Protein AF-A0AAD6SWQ5-F1 (afdb_monomer_lite)

Sequence (130 aa):
FKYLSLHYSWYARFAEKGDTAPKDIHPNKCRKAGVTRVNLTQRVPHQSADIINNPEEYVALADAFTNYFEIVRVALAVYLPKETAELQMFVEELPLGATSPSHPFAGFVVNISSCTWAHRDAKDLEFCLI

Radius of gyration: 17.24 Å; chains: 1; bounding box: 53×30×48 Å

Foldseek 3Di:
DDWDKQWWFWDLPPADDCPPPDPPDDLVRDDDPPDPDDPSVSNATDTDPSCVVPVVVQVVVLVVCLVVLVVVLVVCCVPPVPVLVVLQVRQCPHPPRDHESNPSHRYDMDIGPDDDDDDDPPPDPPDDDD

Structure (mmCIF, N/CA/C/O backbone):
data_AF-A0AAD6SWQ5-F1
#
_entry.id   AF-A0AAD6SWQ5-F1
#
loop_
_atom_site.group_PDB
_atom_site.id
_atom_site.type_symbol
_atom_site.label_atom_id
_atom_site.label_alt_id
_atom_site.label_comp_id
_atom_site.label_asym_id
_atom_site.label_entity_id
_atom_site.label_seq_id
_atom_site.pdbx_PDB_ins_code
_atom_site.Cartn_x
_atom_site.Cartn_y
_atom_site.Cartn_z
_atom_site.occupancy
_atom_site.B_iso_or_equiv
_atom_site.auth_seq_id
_atom_site.auth_comp_id
_atom_site.auth_asym_id
_atom_site.auth_atom_id
_atom_site.pdbx_PDB_model_num
ATOM 1 N N . PHE A 1 1 ? -25.009 -0.821 -11.592 1.00 59.22 1 PHE A N 1
ATOM 2 C CA . PHE A 1 1 ? -24.316 -0.117 -10.495 1.00 59.22 1 PHE A CA 1
ATOM 3 C C . PHE A 1 1 ? -22.834 -0.442 -10.585 1.00 59.22 1 PHE A C 1
ATOM 5 O O . PHE A 1 1 ? -22.517 -1.607 -10.790 1.00 59.22 1 PHE A O 1
ATOM 12 N N . LYS A 1 2 ? -21.946 0.554 -10.503 1.00 71.88 2 LYS A N 1
ATOM 13 C CA . LYS A 1 2 ? -20.496 0.332 -10.413 1.00 71.88 2 LYS A CA 1
ATOM 14 C C . LYS A 1 2 ? -20.095 0.604 -8.968 1.00 71.88 2 LYS A C 1
ATOM 16 O O . LYS A 1 2 ? -20.278 1.722 -8.499 1.00 71.88 2 LYS A O 1
ATOM 21 N N . TYR A 1 3 ? -19.628 -0.422 -8.269 1.00 84.88 3 TYR A N 1
ATOM 22 C CA . TYR A 1 3 ? -19.045 -0.259 -6.942 1.00 84.88 3 TYR A CA 1
ATOM 23 C C . TYR A 1 3 ? -17.674 0.396 -7.093 1.00 84.88 3 TYR A C 1
ATOM 25 O O . TYR A 1 3 ? -16.915 0.021 -7.992 1.00 84.88 3 TYR A O 1
ATOM 33 N N . LEU A 1 4 ? -17.392 1.412 -6.279 1.00 89.88 4 LEU A N 1
ATOM 34 C CA . LEU A 1 4 ? -16.112 2.106 -6.331 1.00 89.88 4 LEU A CA 1
ATOM 35 C C . LEU A 1 4 ? -15.135 1.390 -5.403 1.00 89.88 4 LEU A C 1
ATOM 37 O O . LEU A 1 4 ? -15.445 1.160 -4.236 1.00 89.88 4 LEU A O 1
ATOM 41 N N . SER A 1 5 ? -13.967 1.059 -5.938 1.00 91.94 5 SER A N 1
ATOM 42 C CA . SER A 1 5 ? -12.835 0.540 -5.183 1.00 91.94 5 SER A CA 1
ATOM 43 C C . SER A 1 5 ? -11.606 1.334 -5.597 1.00 91.94 5 SER A C 1
ATOM 45 O O . SER A 1 5 ? -11.317 1.418 -6.792 1.00 91.94 5 SER A O 1
ATOM 47 N N . LEU A 1 6 ? -10.957 1.970 -4.628 1.00 93.50 6 LEU A N 1
ATOM 48 C CA . LEU A 1 6 ? -9.725 2.732 -4.814 1.00 93.50 6 LEU A CA 1
ATOM 49 C C . LEU A 1 6 ? -8.594 1.968 -4.134 1.00 93.50 6 LEU A C 1
ATOM 51 O O . LEU A 1 6 ? -8.627 1.782 -2.917 1.00 93.50 6 LEU A O 1
ATOM 55 N N . HIS A 1 7 ? -7.620 1.502 -4.910 1.00 94.12 7 HIS A N 1
ATOM 56 C CA . HIS A 1 7 ? -6.517 0.685 -4.423 1.00 94.12 7 HIS A CA 1
ATOM 57 C C . HIS A 1 7 ? -5.273 1.542 -4.222 1.00 94.12 7 HIS A C 1
ATOM 59 O O . HIS A 1 7 ? -4.513 1.762 -5.161 1.00 94.12 7 HIS A O 1
ATOM 65 N N . TYR A 1 8 ? -5.010 1.979 -2.995 1.00 95.31 8 TYR A N 1
ATOM 66 C CA . TYR A 1 8 ? -3.850 2.801 -2.671 1.00 95.31 8 TYR A CA 1
ATOM 67 C C . TYR A 1 8 ? -2.757 1.977 -2.008 1.00 95.31 8 TYR A C 1
ATOM 69 O O . TYR A 1 8 ? -2.612 1.966 -0.788 1.00 95.31 8 TYR A O 1
ATOM 77 N N . SER A 1 9 ? -1.981 1.266 -2.825 1.00 92.31 9 SER A N 1
ATOM 78 C CA . SER A 1 9 ? -0.922 0.396 -2.328 1.00 92.31 9 SER A CA 1
ATOM 79 C C . SER A 1 9 ? 0.360 0.449 -3.133 1.00 92.31 9 SER A C 1
ATOM 81 O O . SER A 1 9 ? 0.375 0.700 -4.340 1.00 92.31 9 SER A O 1
ATOM 83 N N . TRP A 1 10 ? 1.444 0.158 -2.426 1.00 91.19 10 TRP A N 1
ATOM 84 C CA . TRP A 1 10 ? 2.695 -0.281 -3.004 1.00 91.19 10 TRP A CA 1
ATOM 85 C C . TRP A 1 10 ? 2.638 -1.784 -3.236 1.00 91.19 10 TRP A C 1
ATOM 87 O O . TRP A 1 10 ? 2.254 -2.554 -2.356 1.00 91.19 10 TRP A O 1
ATOM 97 N N . TYR A 1 11 ? 3.055 -2.227 -4.416 1.00 84.25 11 TYR A N 1
ATOM 98 C CA . TYR A 1 11 ? 3.197 -3.649 -4.693 1.00 84.25 11 TYR A CA 1
ATOM 99 C C . TYR A 1 11 ? 4.460 -3.935 -5.496 1.00 84.25 11 TYR A C 1
ATOM 101 O O . TYR A 1 11 ? 4.816 -3.229 -6.434 1.00 84.25 11 TYR A O 1
ATOM 109 N N . ALA A 1 12 ? 5.118 -5.040 -5.156 1.00 77.31 12 ALA A N 1
ATOM 110 C CA . ALA A 1 12 ? 6.215 -5.624 -5.933 1.00 77.31 12 ALA A CA 1
ATOM 111 C C . ALA A 1 12 ? 5.720 -6.725 -6.889 1.00 77.31 12 ALA A C 1
ATOM 113 O O . ALA A 1 12 ? 6.475 -7.586 -7.344 1.00 77.31 12 ALA A O 1
ATOM 114 N N . ARG A 1 13 ? 4.411 -6.759 -7.164 1.00 66.06 13 ARG A N 1
ATOM 115 C CA . ARG A 1 13 ? 3.797 -7.821 -7.963 1.00 66.06 13 ARG A CA 1
ATOM 116 C C . ARG A 1 13 ? 4.281 -7.732 -9.411 1.00 66.06 13 ARG A C 1
ATOM 118 O O . ARG A 1 13 ? 4.254 -6.661 -10.007 1.00 66.06 13 ARG A O 1
ATOM 125 N N . PHE A 1 14 ? 4.670 -8.883 -9.961 1.00 65.00 14 PHE A N 1
ATOM 126 C CA . PHE A 1 14 ? 5.292 -9.036 -11.285 1.00 65.00 14 PHE A CA 1
ATOM 127 C C . PHE A 1 14 ? 6.713 -8.473 -11.409 1.00 65.00 14 PHE A C 1
ATOM 129 O O . PHE A 1 14 ? 7.238 -8.422 -12.523 1.00 65.00 14 PHE A O 1
ATOM 136 N N . ALA A 1 15 ? 7.360 -8.125 -10.292 1.00 69.56 15 ALA A N 1
ATOM 137 C CA . ALA A 1 15 ? 8.788 -7.868 -10.307 1.00 69.56 15 ALA A CA 1
ATOM 138 C C . ALA A 1 15 ? 9.551 -9.102 -10.792 1.00 69.56 15 ALA A C 1
ATOM 140 O O . ALA A 1 15 ? 9.273 -10.239 -10.395 1.00 69.56 15 ALA A O 1
ATOM 141 N N . GLU A 1 16 ? 10.504 -8.875 -11.693 1.00 72.19 16 GLU A N 1
ATOM 142 C CA . GLU A 1 16 ? 11.429 -9.921 -12.107 1.00 72.19 16 GLU A CA 1
ATOM 143 C C . GLU A 1 16 ? 12.264 -10.340 -10.895 1.00 72.19 16 GLU A C 1
ATOM 145 O O . GLU A 1 16 ? 12.891 -9.503 -10.247 1.00 72.19 16 GLU A O 1
ATOM 150 N N . LYS A 1 17 ? 12.282 -11.642 -10.594 1.00 72.75 17 LYS A N 1
ATOM 151 C CA . LYS A 1 17 ? 13.159 -12.178 -9.552 1.00 72.75 17 LYS A CA 1
ATOM 152 C C . LYS A 1 17 ? 14.616 -12.030 -9.986 1.00 72.75 17 LYS A C 1
ATOM 154 O O . LYS A 1 17 ? 14.974 -12.397 -11.106 1.00 72.75 17 LYS A O 1
ATOM 159 N N . GLY A 1 18 ? 15.445 -11.508 -9.088 1.00 73.19 18 GLY A N 1
ATOM 160 C CA . GLY A 1 18 ? 16.874 -11.292 -9.316 1.00 73.19 18 GLY A CA 1
ATOM 161 C C . GLY A 1 18 ? 17.743 -12.546 -9.174 1.00 73.19 18 GLY A C 1
ATOM 162 O O . GLY A 1 18 ? 18.951 -12.440 -9.349 1.00 73.19 18 GLY A O 1
ATOM 163 N N . ASP A 1 19 ? 17.159 -13.714 -8.881 1.00 79.25 19 ASP A N 1
ATOM 164 C CA . ASP A 1 19 ? 17.872 -14.945 -8.492 1.00 79.25 19 ASP A CA 1
ATOM 165 C C . ASP A 1 19 ? 18.979 -15.365 -9.480 1.00 79.25 19 ASP A C 1
ATOM 167 O O . ASP A 1 19 ? 20.002 -15.914 -9.078 1.00 79.25 19 ASP A O 1
ATOM 171 N N . THR A 1 20 ? 18.797 -15.085 -10.775 1.00 78.81 20 THR A N 1
ATOM 172 C CA . THR A 1 20 ? 19.764 -15.399 -11.843 1.00 78.81 20 THR A CA 1
ATOM 173 C C . THR A 1 20 ? 20.324 -14.152 -12.532 1.00 78.81 20 THR A C 1
ATOM 175 O O . THR A 1 20 ? 20.796 -14.234 -13.668 1.00 78.81 20 THR A O 1
ATOM 178 N N . ALA A 1 21 ? 20.216 -12.975 -11.909 1.00 80.69 21 ALA A N 1
ATOM 179 C CA . ALA A 1 21 ? 20.736 -11.740 -12.480 1.00 80.69 21 ALA A CA 1
ATOM 180 C C . ALA A 1 21 ? 22.282 -11.758 -12.486 1.00 80.69 21 ALA A C 1
ATOM 182 O O . ALA A 1 21 ? 22.893 -12.082 -11.463 1.00 80.69 21 ALA A O 1
ATOM 183 N N . PRO A 1 22 ? 22.941 -11.409 -13.607 1.00 85.19 22 PRO A N 1
ATOM 184 C CA . PRO A 1 22 ? 24.397 -11.292 -13.657 1.00 85.19 22 PRO A CA 1
ATOM 185 C C . PRO A 1 22 ? 24.892 -10.213 -12.687 1.00 85.19 22 PRO A C 1
ATOM 187 O O . PRO A 1 22 ? 24.301 -9.137 -12.603 1.00 85.19 22 PRO A O 1
ATOM 190 N N . LYS A 1 23 ? 25.981 -10.488 -11.963 1.00 85.94 23 LYS A N 1
ATOM 191 C CA . LYS A 1 23 ? 26.525 -9.575 -10.936 1.00 85.94 23 LYS A CA 1
ATOM 192 C C . LYS A 1 23 ? 27.315 -8.404 -11.524 1.00 85.94 23 LYS A C 1
ATOM 194 O O . LYS A 1 23 ? 27.490 -7.381 -10.875 1.00 85.94 23 LYS A O 1
ATOM 199 N N . ASP A 1 24 ? 27.809 -8.578 -12.738 1.00 90.00 24 ASP A N 1
ATOM 200 C CA . ASP A 1 24 ? 28.695 -7.682 -13.477 1.00 90.00 24 ASP A CA 1
ATOM 201 C C . ASP A 1 24 ? 27.954 -6.823 -14.514 1.00 90.00 24 ASP A C 1
ATOM 203 O O . ASP A 1 24 ? 28.537 -5.927 -15.128 1.00 90.00 24 ASP A O 1
ATOM 207 N N . ILE A 1 25 ? 26.650 -7.054 -14.696 1.00 83.75 25 ILE A N 1
ATOM 208 C CA . ILE A 1 25 ? 25.816 -6.313 -15.639 1.00 83.75 25 ILE A CA 1
ATOM 209 C C . ILE A 1 25 ? 24.863 -5.411 -14.864 1.00 83.75 25 ILE A C 1
ATOM 211 O O . ILE A 1 25 ? 24.075 -5.856 -14.035 1.00 83.75 25 ILE A O 1
ATOM 215 N N . HIS A 1 26 ? 24.900 -4.116 -15.180 1.00 81.81 26 HIS A N 1
ATOM 216 C CA . HIS A 1 26 ? 23.971 -3.148 -14.605 1.00 81.81 26 HIS A CA 1
ATOM 217 C C . HIS A 1 26 ? 22.512 -3.592 -14.849 1.00 81.81 26 HIS A C 1
ATOM 219 O O . HIS A 1 26 ? 22.183 -3.881 -16.002 1.00 81.81 26 HIS A O 1
ATOM 225 N N . PRO A 1 27 ? 21.601 -3.557 -13.854 1.00 78.69 27 PRO A N 1
ATOM 226 C CA . PRO A 1 27 ? 20.231 -4.059 -13.999 1.00 78.69 27 PRO A CA 1
ATOM 227 C C . PRO A 1 27 ? 19.503 -3.525 -15.239 1.00 78.69 27 PRO A C 1
ATOM 229 O O . PRO A 1 27 ? 18.921 -4.295 -15.994 1.00 78.69 27 PRO A O 1
ATOM 232 N N . ASN A 1 28 ? 19.613 -2.228 -15.544 1.00 77.19 28 ASN A N 1
ATOM 233 C CA . ASN A 1 28 ? 19.034 -1.616 -16.757 1.00 77.19 28 ASN A CA 1
ATOM 234 C C . ASN A 1 28 ? 19.504 -2.252 -18.095 1.00 77.19 28 ASN A C 1
ATOM 236 O O . ASN A 1 28 ? 18.848 -2.130 -19.126 1.00 77.19 28 ASN A O 1
ATOM 240 N N . LYS A 1 29 ? 20.647 -2.944 -18.096 1.00 79.25 29 LYS A N 1
ATOM 241 C CA . LYS A 1 29 ? 21.194 -3.675 -19.249 1.00 79.25 29 LYS A CA 1
ATOM 242 C C . LYS A 1 29 ? 20.821 -5.162 -19.241 1.00 79.25 29 LYS A C 1
ATOM 244 O O . LYS A 1 29 ? 20.985 -5.823 -20.263 1.00 79.25 29 LYS A O 1
ATOM 249 N N . CYS A 1 30 ? 20.281 -5.682 -18.140 1.00 78.56 30 CYS A N 1
ATOM 250 C CA . CYS A 1 30 ? 19.781 -7.050 -18.063 1.00 78.56 30 CYS A CA 1
ATOM 251 C C . CYS A 1 30 ? 18.507 -7.175 -18.904 1.00 78.56 30 CYS A C 1
ATOM 253 O O . CYS A 1 30 ? 17.456 -6.650 -18.535 1.00 78.56 30 CYS A O 1
ATOM 255 N N . ARG A 1 31 ? 18.593 -7.880 -20.035 1.00 75.81 31 ARG A N 1
ATOM 256 C CA . ARG A 1 31 ? 17.441 -8.250 -20.865 1.00 75.81 31 ARG A CA 1
ATOM 257 C C . ARG A 1 31 ? 17.285 -9.762 -20.858 1.00 75.81 31 ARG A C 1
ATOM 259 O O . ARG A 1 31 ? 18.264 -10.483 -21.030 1.00 75.81 31 ARG A O 1
ATOM 266 N N . LYS A 1 32 ? 16.057 -10.242 -20.668 1.00 73.12 32 LYS A N 1
ATOM 267 C CA . LYS A 1 32 ? 15.769 -11.675 -20.720 1.00 73.12 32 LYS A CA 1
ATOM 268 C C . LYS A 1 32 ? 15.838 -12.152 -22.175 1.00 73.12 32 LYS A C 1
ATOM 270 O O . LYS A 1 32 ? 15.201 -11.568 -23.053 1.00 73.12 32 LYS A O 1
ATOM 275 N N . ALA A 1 33 ? 16.628 -13.193 -22.433 1.00 72.56 33 ALA A N 1
ATOM 276 C CA . ALA A 1 33 ? 16.754 -13.776 -23.766 1.00 72.56 33 ALA A CA 1
ATOM 277 C C . ALA A 1 33 ? 15.386 -14.275 -24.269 1.00 72.56 33 ALA A C 1
ATOM 279 O O . ALA A 1 33 ? 14.615 -14.857 -23.508 1.00 72.56 33 ALA A O 1
ATOM 280 N N . GLY A 1 34 ? 15.079 -14.026 -25.545 1.00 75.38 34 GLY A N 1
ATOM 281 C CA . GLY A 1 34 ? 13.811 -14.429 -26.166 1.00 75.38 34 GLY A CA 1
ATOM 282 C C . GLY A 1 34 ? 12.613 -13.518 -25.871 1.00 75.38 34 GLY A C 1
ATOM 283 O O . GLY A 1 34 ? 11.518 -13.805 -26.344 1.00 75.38 34 GLY A O 1
ATOM 284 N N . VAL A 1 35 ? 12.796 -12.415 -25.134 1.00 74.06 35 VAL A N 1
ATOM 285 C CA . VAL A 1 35 ? 11.720 -11.459 -24.828 1.00 74.06 35 VAL A CA 1
ATOM 286 C C . VAL A 1 35 ? 11.995 -10.121 -25.508 1.00 74.06 35 VAL A C 1
ATOM 288 O O . VAL A 1 35 ? 13.079 -9.554 -25.389 1.00 74.06 35 VAL A O 1
ATOM 291 N N . THR A 1 36 ? 11.006 -9.596 -26.231 1.00 70.38 36 THR A N 1
ATOM 292 C CA . THR A 1 36 ? 11.128 -8.326 -26.972 1.00 70.38 36 THR A CA 1
ATOM 293 C C . THR A 1 36 ? 10.925 -7.097 -26.091 1.00 70.38 36 THR A C 1
ATOM 295 O O . THR A 1 36 ? 11.371 -6.005 -26.443 1.00 70.38 36 THR A O 1
ATOM 298 N N . ARG A 1 37 ? 10.267 -7.259 -24.938 1.00 68.38 37 ARG A N 1
ATOM 299 C CA . ARG A 1 37 ? 9.988 -6.194 -23.973 1.00 68.38 37 ARG A CA 1
ATOM 300 C C . ARG A 1 37 ? 10.326 -6.660 -22.566 1.00 68.38 37 ARG A C 1
ATOM 302 O O . ARG A 1 37 ? 10.000 -7.779 -22.187 1.00 68.38 37 ARG A O 1
ATOM 309 N N . V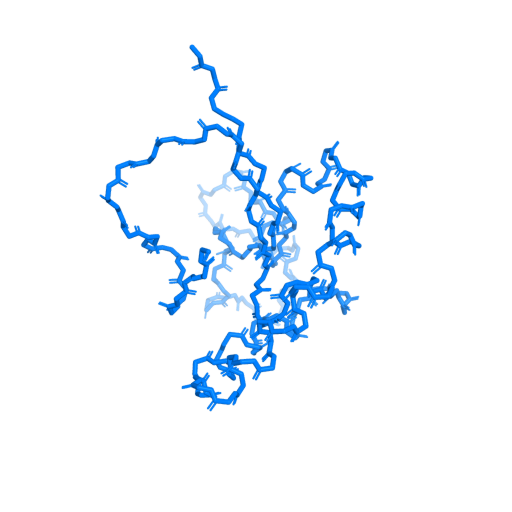AL A 1 38 ? 10.947 -5.770 -21.804 1.00 72.69 38 VAL A N 1
ATOM 310 C CA . VAL A 1 38 ? 11.239 -5.959 -20.384 1.00 72.69 38 VAL A CA 1
ATOM 311 C C . VAL A 1 38 ? 10.670 -4.758 -19.650 1.00 72.69 38 VAL A C 1
ATOM 313 O O . VAL A 1 38 ? 10.975 -3.623 -20.021 1.00 72.69 38 VAL A O 1
ATOM 316 N N . ASN A 1 39 ? 9.830 -4.994 -18.641 1.00 72.44 39 ASN A N 1
ATOM 317 C CA . ASN A 1 39 ? 9.248 -3.906 -17.867 1.00 72.44 39 ASN A CA 1
ATOM 318 C C . ASN A 1 39 ? 10.185 -3.507 -16.726 1.00 72.44 39 ASN A C 1
ATOM 320 O O . ASN A 1 39 ? 10.052 -3.950 -15.587 1.00 72.44 39 ASN A O 1
ATOM 324 N N . LEU A 1 40 ? 11.178 -2.689 -17.071 1.00 73.94 40 LEU A N 1
ATOM 325 C CA . LEU A 1 40 ? 12.234 -2.260 -16.157 1.00 73.94 40 LEU A CA 1
ATOM 326 C C . LEU A 1 40 ? 11.684 -1.552 -14.910 1.00 73.94 40 LEU A C 1
ATOM 328 O O . LEU A 1 40 ? 12.263 -1.695 -13.837 1.00 73.94 40 LEU A O 1
ATOM 332 N N . THR A 1 41 ? 10.566 -0.833 -15.038 1.00 68.88 41 THR A N 1
ATOM 333 C CA . THR A 1 41 ? 9.953 -0.065 -13.943 1.00 68.88 41 THR A CA 1
ATOM 334 C C . THR A 1 41 ? 9.219 -0.941 -12.931 1.00 68.88 41 THR A C 1
ATOM 336 O O . THR A 1 41 ? 8.992 -0.501 -11.812 1.00 68.88 41 THR A O 1
ATOM 339 N N . GLN A 1 42 ? 8.897 -2.192 -13.278 1.00 73.50 42 GLN A N 1
ATOM 340 C CA . GLN A 1 42 ? 8.232 -3.134 -12.371 1.00 73.50 42 GLN A CA 1
ATOM 341 C C . GLN A 1 42 ? 9.202 -4.017 -11.589 1.00 73.50 42 GLN A C 1
ATOM 343 O O . GLN A 1 42 ? 8.758 -4.854 -10.818 1.00 73.50 42 GLN A O 1
ATOM 348 N N . ARG A 1 43 ? 10.518 -3.849 -11.755 1.00 78.25 43 ARG A N 1
ATOM 349 C CA . ARG A 1 43 ? 11.538 -4.612 -11.010 1.00 78.25 43 ARG A CA 1
ATOM 350 C C . ARG A 1 43 ? 11.664 -4.218 -9.542 1.00 78.25 43 ARG A C 1
ATOM 352 O O . ARG A 1 43 ? 12.333 -4.912 -8.787 1.00 78.25 43 ARG A O 1
ATOM 359 N N . VAL A 1 44 ? 11.048 -3.106 -9.165 1.00 80.62 44 VAL A N 1
ATOM 360 C CA . VAL A 1 44 ? 10.998 -2.590 -7.800 1.00 80.62 44 VAL A CA 1
ATOM 361 C C . VAL A 1 44 ? 9.537 -2.467 -7.362 1.00 80.62 44 VAL A C 1
ATOM 363 O O . VAL A 1 44 ? 8.646 -2.391 -8.223 1.00 80.62 44 VAL A O 1
ATOM 366 N N . PRO A 1 45 ? 9.263 -2.451 -6.045 1.00 86.44 45 PRO A N 1
ATOM 367 C CA . PRO A 1 45 ? 7.957 -2.047 -5.550 1.00 86.44 45 PRO A CA 1
ATOM 368 C C . PRO A 1 45 ? 7.548 -0.715 -6.178 1.00 86.44 45 PRO A C 1
ATOM 370 O O . PRO A 1 45 ? 8.354 0.205 -6.290 1.00 86.44 45 PRO A O 1
ATOM 373 N N . HIS A 1 46 ? 6.304 -0.619 -6.623 1.00 86.94 46 HIS A N 1
ATOM 374 C CA . HIS A 1 46 ? 5.788 0.595 -7.238 1.00 86.94 46 HIS A CA 1
ATOM 375 C C . HIS A 1 46 ? 4.387 0.892 -6.735 1.00 86.94 46 HIS A C 1
ATOM 377 O O . HIS A 1 46 ? 3.674 0.008 -6.254 1.00 86.94 46 HIS A O 1
ATOM 383 N N . GLN A 1 47 ? 4.025 2.163 -6.842 1.00 90.88 47 GLN A N 1
ATOM 384 C CA . GLN A 1 47 ? 2.699 2.647 -6.514 1.00 90.88 47 GLN A CA 1
ATOM 385 C C . GLN A 1 47 ? 1.672 2.108 -7.505 1.00 90.88 47 GLN A C 1
ATOM 387 O O . GLN A 1 47 ? 1.956 1.895 -8.690 1.00 90.88 47 GLN A O 1
ATOM 392 N N . SER A 1 48 ? 0.457 1.920 -7.008 1.00 91.88 48 SER A N 1
ATOM 393 C CA . SER A 1 48 ? -0.689 1.608 -7.839 1.00 91.88 48 SER A CA 1
ATOM 394 C C . SER A 1 48 ? -1.010 2.712 -8.835 1.00 91.88 48 SER A C 1
ATOM 396 O O . SER A 1 48 ? -0.708 3.889 -8.635 1.00 91.88 48 SER A O 1
ATOM 398 N N . ALA A 1 49 ? -1.688 2.315 -9.913 1.00 91.75 49 ALA A N 1
ATOM 399 C CA . ALA A 1 49 ? -2.227 3.260 -10.878 1.00 91.75 49 ALA A CA 1
ATOM 400 C C . ALA A 1 49 ? -3.165 4.278 -10.208 1.00 91.75 49 ALA A C 1
ATOM 402 O O . ALA A 1 49 ? -3.180 5.430 -10.622 1.00 91.75 49 ALA A O 1
ATOM 403 N N . ASP A 1 50 ? -3.900 3.887 -9.161 1.00 95.31 50 ASP A N 1
ATOM 404 C CA . ASP A 1 50 ? -4.810 4.800 -8.465 1.00 95.31 50 ASP A CA 1
ATOM 405 C C . ASP A 1 50 ? -4.055 5.893 -7.702 1.00 95.31 50 ASP A C 1
ATOM 407 O O . ASP A 1 50 ? -4.483 7.041 -7.768 1.00 95.31 50 ASP A O 1
ATOM 411 N N . ILE A 1 51 ? -2.913 5.582 -7.066 1.00 94.50 51 ILE A N 1
ATOM 412 C CA . ILE A 1 51 ? -2.037 6.602 -6.456 1.00 94.50 51 ILE A CA 1
ATOM 413 C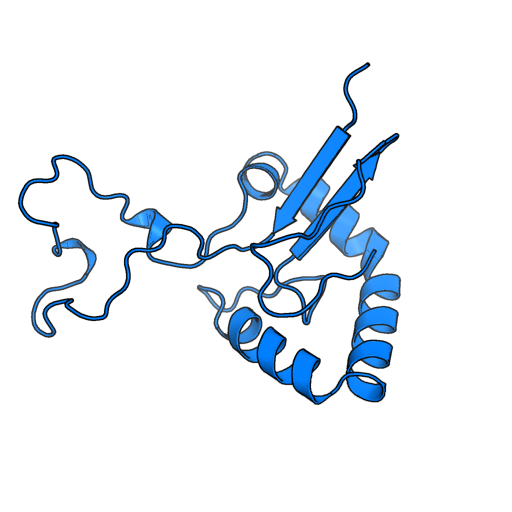 C . ILE A 1 51 ? -1.475 7.530 -7.538 1.00 94.50 51 ILE A C 1
ATOM 415 O O . ILE A 1 51 ? -1.494 8.746 -7.384 1.00 94.50 51 ILE A O 1
ATOM 419 N N . ILE A 1 52 ? -0.976 6.960 -8.640 1.00 92.88 52 ILE A N 1
ATOM 420 C CA . ILE A 1 52 ? -0.333 7.730 -9.716 1.00 92.88 52 ILE A CA 1
ATOM 421 C C . ILE A 1 52 ? -1.331 8.682 -10.388 1.00 92.88 52 ILE A C 1
ATOM 423 O O . ILE A 1 52 ? -0.980 9.813 -10.715 1.00 92.88 52 ILE A O 1
ATOM 427 N N . ASN A 1 53 ? -2.562 8.223 -10.606 1.00 95.94 53 ASN A N 1
ATOM 428 C CA . ASN A 1 53 ? -3.589 8.987 -11.308 1.00 95.94 53 ASN A CA 1
ATOM 429 C C . ASN A 1 53 ? -4.352 9.955 -10.392 1.00 95.94 53 ASN A C 1
ATOM 431 O O . ASN A 1 53 ? -4.916 10.916 -10.905 1.00 95.94 53 ASN A O 1
ATOM 435 N N . ASN A 1 54 ? -4.383 9.704 -9.077 1.00 95.56 54 ASN A N 1
ATOM 436 C CA . ASN A 1 54 ? -5.155 10.476 -8.093 1.00 95.56 54 ASN A CA 1
ATOM 437 C C . ASN A 1 54 ? -4.301 10.772 -6.834 1.00 95.56 54 ASN A C 1
ATOM 439 O O . ASN A 1 54 ? -4.616 10.310 -5.730 1.00 95.56 54 ASN A O 1
ATOM 443 N N . PRO A 1 55 ? -3.157 11.471 -6.980 1.00 95.12 55 PRO A N 1
ATOM 444 C CA . PRO A 1 55 ? -2.222 11.675 -5.875 1.00 95.12 55 PRO A CA 1
ATOM 445 C C . PRO A 1 55 ? -2.793 12.577 -4.774 1.00 95.12 55 PRO A C 1
ATOM 447 O O . PRO A 1 55 ? -2.480 12.376 -3.602 1.00 95.12 55 PRO A O 1
ATOM 450 N N . GLU A 1 56 ? -3.636 13.550 -5.127 1.00 97.19 56 GLU A N 1
ATOM 451 C CA . GLU A 1 56 ? -4.257 14.467 -4.165 1.00 97.19 56 GLU A CA 1
ATOM 452 C C . GLU A 1 56 ? -5.276 13.732 -3.288 1.00 97.19 56 GLU A C 1
ATOM 454 O O . GLU A 1 56 ? -5.275 13.881 -2.067 1.00 97.19 56 GLU A O 1
ATOM 459 N N . GLU A 1 57 ? -6.095 12.869 -3.889 1.00 96.00 57 GLU A N 1
ATOM 460 C CA . GLU A 1 57 ? -7.066 12.035 -3.190 1.00 96.00 57 GLU A CA 1
ATOM 461 C C . GLU A 1 57 ? -6.388 11.013 -2.279 1.00 96.00 57 GLU A C 1
ATOM 463 O O . GLU A 1 57 ? -6.857 10.778 -1.164 1.00 96.00 57 GLU A O 1
ATOM 468 N N . TYR A 1 58 ? -5.276 10.424 -2.729 1.00 96.50 58 TYR A N 1
ATOM 469 C CA . TYR A 1 58 ? -4.461 9.541 -1.900 1.00 96.50 58 TYR A CA 1
ATOM 470 C C . TYR A 1 58 ? -3.967 10.256 -0.637 1.00 96.50 58 TYR A C 1
ATOM 472 O O . TYR A 1 58 ? -4.150 9.729 0.460 1.00 96.50 58 TYR A O 1
ATOM 480 N N . VAL A 1 59 ? -3.393 11.457 -0.780 1.00 96.69 59 VAL A N 1
ATOM 481 C CA . VAL A 1 59 ? -2.908 12.255 0.359 1.00 96.69 59 VAL A CA 1
ATOM 482 C C . VAL A 1 59 ? -4.064 12.640 1.278 1.00 96.69 59 VAL A C 1
ATOM 484 O O . VAL A 1 59 ? -3.994 12.386 2.476 1.00 96.69 59 VAL A O 1
ATOM 487 N N . ALA A 1 60 ? -5.165 13.160 0.731 1.00 97.69 60 ALA A N 1
ATOM 488 C CA . ALA A 1 60 ? -6.314 13.583 1.528 1.00 97.69 60 ALA A CA 1
ATOM 489 C C . ALA A 1 60 ? -6.926 12.430 2.344 1.00 97.69 60 ALA A C 1
ATOM 491 O O . ALA A 1 60 ? -7.301 12.614 3.503 1.00 97.69 60 ALA A O 1
ATOM 492 N N . LEU A 1 61 ? -7.025 11.233 1.759 1.00 96.81 61 LEU A N 1
ATOM 493 C CA . LEU A 1 61 ? -7.537 10.053 2.457 1.00 96.81 61 LEU A CA 1
ATOM 494 C C . LEU A 1 61 ? -6.530 9.490 3.462 1.00 96.81 61 LEU A C 1
ATOM 496 O O . LEU A 1 61 ? -6.938 9.090 4.551 1.00 96.81 61 LEU A O 1
ATOM 500 N N . ALA A 1 62 ? -5.237 9.479 3.131 1.00 96.62 62 ALA A N 1
ATOM 501 C CA . ALA A 1 62 ? -4.188 9.093 4.070 1.00 96.62 62 ALA A CA 1
ATOM 502 C C . ALA A 1 62 ? -4.213 9.994 5.315 1.00 96.62 62 ALA A C 1
ATOM 504 O O . ALA A 1 62 ? -4.243 9.485 6.436 1.00 96.62 62 ALA A O 1
ATOM 505 N N . ASP A 1 63 ? -4.321 11.309 5.113 1.00 97.69 63 ASP A N 1
ATOM 506 C CA . ASP A 1 63 ? -4.428 12.292 6.188 1.00 97.69 63 ASP A CA 1
ATOM 507 C C . ASP A 1 63 ? -5.690 12.058 7.026 1.00 97.69 63 ASP A C 1
ATOM 509 O O . ASP A 1 63 ? -5.611 11.958 8.254 1.00 97.69 63 ASP A O 1
ATOM 513 N N . ALA A 1 64 ? -6.847 11.884 6.376 1.00 97.81 64 ALA A N 1
ATOM 514 C CA . ALA A 1 64 ? -8.120 11.639 7.051 1.00 97.81 64 ALA A CA 1
ATOM 515 C C . ALA A 1 64 ? -8.113 10.362 7.911 1.00 97.81 64 ALA A C 1
ATOM 517 O O . ALA A 1 64 ? -8.775 10.313 8.951 1.00 97.81 64 ALA A O 1
ATOM 518 N N . PHE A 1 65 ? -7.358 9.338 7.506 1.00 97.12 65 PHE A N 1
ATOM 519 C CA . PHE A 1 65 ? -7.258 8.066 8.221 1.00 97.12 65 PHE A CA 1
ATOM 520 C C . PHE A 1 65 ? -6.071 7.968 9.181 1.00 97.12 65 PHE A C 1
ATOM 522 O O . PHE A 1 65 ? -5.962 6.958 9.872 1.00 97.12 65 PHE A O 1
ATOM 529 N N . THR A 1 66 ? -5.239 9.005 9.315 1.00 97.06 66 THR A N 1
ATOM 530 C CA . THR A 1 66 ? -4.026 8.992 10.160 1.00 97.06 66 THR A CA 1
ATOM 531 C C . THR A 1 66 ? -4.275 8.425 11.559 1.00 97.06 66 THR A C 1
ATOM 533 O O . THR A 1 66 ? -3.600 7.492 11.990 1.00 97.06 66 THR A O 1
ATOM 536 N N . ASN A 1 67 ? -5.288 8.940 12.264 1.00 97.69 67 ASN A N 1
ATOM 537 C CA . ASN A 1 67 ? -5.597 8.491 13.625 1.00 97.69 67 ASN A CA 1
ATOM 538 C C . ASN A 1 67 ? -6.047 7.025 13.665 1.00 97.69 67 ASN A C 1
ATOM 540 O O . ASN A 1 67 ? -5.721 6.301 14.602 1.00 97.69 67 ASN A O 1
ATOM 544 N N . TYR A 1 68 ? -6.797 6.586 12.653 1.00 96.50 68 TYR A N 1
ATOM 545 C CA . TYR A 1 68 ? -7.239 5.200 12.546 1.00 96.50 68 TYR A CA 1
ATOM 546 C C . TYR A 1 68 ? -6.054 4.267 12.278 1.00 96.50 68 TYR A C 1
ATOM 548 O O . TYR A 1 68 ? -5.905 3.263 12.974 1.00 96.50 68 TYR A O 1
ATOM 556 N N . PHE A 1 69 ? -5.173 4.623 11.339 1.00 97.00 69 PHE A N 1
ATOM 557 C CA . PHE A 1 69 ? -3.968 3.848 11.055 1.00 97.00 69 PHE A CA 1
ATOM 558 C C . PHE A 1 69 ? -3.057 3.734 12.273 1.00 97.00 69 PHE A C 1
ATOM 560 O O . PHE A 1 69 ? -2.540 2.651 12.532 1.00 97.00 69 PHE A O 1
ATOM 567 N N . GLU A 1 70 ? -2.923 4.790 13.074 1.00 96.56 70 GLU A N 1
ATOM 568 C CA . GLU A 1 70 ? -2.120 4.727 14.295 1.00 96.56 70 GLU A CA 1
ATOM 569 C C . GLU A 1 70 ? -2.716 3.768 15.336 1.00 96.56 70 GLU A C 1
ATOM 571 O O . GLU A 1 70 ? -1.995 2.952 15.913 1.00 96.56 70 GLU A O 1
ATOM 576 N N . ILE A 1 71 ? -4.039 3.791 15.533 1.00 97.12 71 ILE A N 1
ATOM 577 C CA . ILE A 1 71 ? -4.724 2.842 16.426 1.00 97.12 71 ILE A CA 1
ATOM 578 C C . ILE A 1 71 ? -4.504 1.404 15.947 1.00 97.12 71 ILE A C 1
ATOM 580 O O . ILE A 1 71 ? -4.167 0.531 16.749 1.00 97.12 71 ILE A O 1
ATOM 584 N N . VAL A 1 72 ? -4.661 1.160 14.643 1.00 96.38 72 VAL A N 1
ATOM 585 C CA . VAL A 1 72 ? -4.422 -0.152 14.033 1.00 96.38 72 VAL A CA 1
ATOM 586 C C . VAL A 1 72 ? -2.977 -0.590 14.248 1.00 96.38 72 VAL A C 1
ATOM 588 O O . VAL A 1 72 ? -2.744 -1.699 14.719 1.00 96.38 72 VAL A O 1
ATOM 591 N N . ARG A 1 73 ? -2.004 0.280 13.971 1.00 95.25 73 ARG A N 1
ATOM 592 C CA . ARG A 1 73 ? -0.576 -0.010 14.129 1.00 95.25 73 ARG A CA 1
ATOM 593 C C . ARG A 1 73 ? -0.240 -0.422 15.561 1.00 95.25 73 ARG A C 1
ATOM 595 O O . ARG A 1 73 ? 0.447 -1.423 15.761 1.00 95.25 73 ARG A O 1
ATOM 602 N N . VAL A 1 74 ? -0.741 0.320 16.550 1.00 96.56 74 VAL A N 1
ATOM 603 C CA . VAL A 1 74 ? -0.536 0.010 17.973 1.00 96.56 74 VAL A CA 1
ATOM 604 C C . VAL A 1 74 ? -1.201 -1.316 18.342 1.00 96.56 74 VAL A C 1
ATOM 606 O O . VAL A 1 74 ? -0.572 -2.148 18.993 1.00 96.56 74 VAL A O 1
ATOM 609 N N . ALA A 1 75 ? -2.439 -1.551 17.901 1.00 97.19 75 ALA A N 1
ATOM 610 C CA . ALA A 1 75 ? -3.141 -2.802 18.168 1.00 97.19 75 ALA A CA 1
ATOM 611 C C . ALA A 1 75 ? -2.402 -4.009 17.567 1.00 97.19 75 ALA A C 1
ATOM 613 O O . ALA A 1 75 ? -2.194 -5.007 18.254 1.00 97.19 75 ALA A O 1
ATOM 614 N N . LEU A 1 76 ? -1.943 -3.914 16.318 1.00 96.56 76 LEU A N 1
ATOM 615 C CA . LEU A 1 76 ? -1.202 -4.986 15.651 1.00 96.56 76 LEU A CA 1
ATOM 616 C C . LEU A 1 76 ? 0.129 -5.283 16.345 1.00 96.56 76 LEU A C 1
ATOM 618 O O . LEU A 1 76 ? 0.440 -6.447 16.577 1.00 96.56 76 LEU A O 1
ATOM 622 N N . ALA A 1 77 ? 0.865 -4.255 16.773 1.00 94.69 77 ALA A N 1
ATOM 623 C CA . ALA A 1 77 ? 2.105 -4.447 17.523 1.00 94.69 77 ALA A CA 1
ATOM 624 C C . ALA A 1 77 ? 1.889 -5.167 18.870 1.00 94.69 77 ALA A C 1
ATOM 62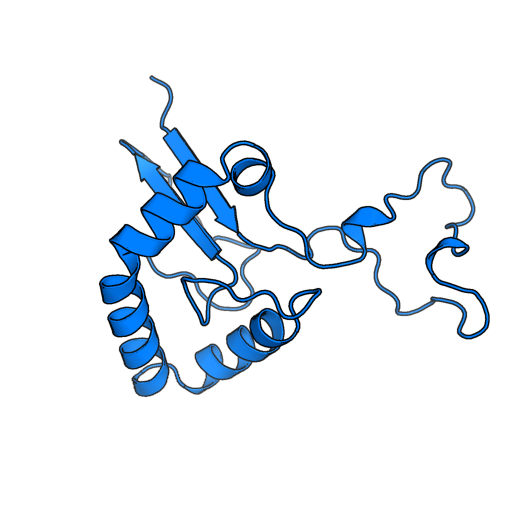6 O O . ALA A 1 77 ? 2.785 -5.862 19.342 1.00 94.69 77 ALA A O 1
ATOM 627 N N . VAL A 1 78 ? 0.713 -5.016 19.488 1.00 97.38 78 VAL A N 1
ATOM 628 C CA . VAL A 1 78 ? 0.364 -5.686 20.751 1.00 97.38 78 VAL A CA 1
ATOM 629 C C . VAL A 1 78 ? -0.130 -7.112 20.518 1.00 97.38 78 VAL A C 1
ATOM 631 O O . VAL A 1 78 ? 0.295 -8.030 21.218 1.00 97.38 78 VAL A O 1
ATOM 634 N N . TYR A 1 79 ? -1.042 -7.305 19.565 1.00 97.19 79 TYR A N 1
ATOM 635 C CA . TYR A 1 79 ? -1.765 -8.569 19.405 1.00 97.19 79 TYR A CA 1
ATOM 636 C C . TYR A 1 79 ? -1.133 -9.523 18.388 1.00 97.19 79 TYR A C 1
ATOM 638 O O . TYR A 1 79 ? -1.293 -10.732 18.531 1.00 97.19 79 TYR A O 1
ATOM 646 N N . LEU A 1 80 ? -0.420 -8.999 17.389 1.00 96.75 80 LEU A N 1
ATOM 647 C CA . LEU A 1 80 ? 0.207 -9.747 16.293 1.00 96.75 80 LEU A CA 1
ATOM 648 C C . LEU A 1 80 ? 1.650 -9.254 16.048 1.00 96.75 80 LEU A C 1
ATOM 650 O O . LEU A 1 80 ? 1.980 -8.806 14.945 1.00 96.75 80 LEU A O 1
ATOM 654 N N . PRO A 1 81 ? 2.530 -9.258 17.071 1.00 95.81 81 PRO A N 1
ATOM 655 C CA . PRO A 1 81 ? 3.863 -8.662 16.964 1.00 95.81 81 PRO A CA 1
ATOM 656 C C . PRO A 1 81 ? 4.742 -9.347 15.911 1.00 95.81 81 PRO A C 1
ATOM 658 O O . PRO A 1 81 ? 5.544 -8.682 15.258 1.00 95.81 81 PRO A O 1
ATOM 661 N N . LYS A 1 82 ? 4.594 -10.666 15.734 1.00 95.81 82 LYS A N 1
ATOM 662 C CA . LYS A 1 82 ? 5.402 -11.441 14.788 1.00 95.81 82 LYS A CA 1
ATOM 663 C C . LYS A 1 82 ? 5.023 -11.103 13.347 1.00 95.81 82 LYS A C 1
ATOM 665 O O . LYS A 1 82 ? 5.885 -10.749 12.552 1.00 95.81 82 LYS A O 1
ATOM 670 N N . GLU A 1 83 ? 3.736 -11.172 13.038 1.00 94.38 83 GLU A N 1
ATOM 671 C CA . GLU A 1 83 ? 3.190 -10.892 11.713 1.00 94.38 83 GLU A CA 1
ATOM 672 C C . GLU A 1 83 ? 3.396 -9.413 11.357 1.00 94.38 83 GLU A C 1
ATOM 674 O O . GLU A 1 83 ? 3.724 -9.073 10.223 1.00 94.38 83 GLU A O 1
ATOM 679 N N . THR A 1 84 ? 3.282 -8.524 12.350 1.00 94.19 84 THR A N 1
ATOM 680 C CA . THR A 1 84 ? 3.627 -7.106 12.201 1.00 94.19 84 THR A CA 1
ATOM 681 C C . THR A 1 84 ? 5.080 -6.935 11.769 1.00 94.19 84 THR A C 1
ATOM 683 O O . THR A 1 84 ? 5.327 -6.227 10.799 1.00 94.19 84 THR A O 1
ATOM 686 N N . ALA A 1 85 ? 6.034 -7.589 12.437 1.00 93.69 85 ALA A N 1
ATOM 687 C CA . ALA A 1 85 ? 7.449 -7.490 12.081 1.00 93.69 85 ALA A CA 1
ATOM 688 C C . ALA A 1 85 ? 7.730 -8.009 10.659 1.00 93.69 85 ALA A C 1
ATOM 690 O O . ALA A 1 85 ? 8.472 -7.379 9.909 1.00 93.69 85 ALA A O 1
ATOM 691 N N . GLU A 1 86 ? 7.102 -9.117 10.257 1.00 92.25 86 GLU A N 1
ATOM 692 C CA . GLU A 1 86 ? 7.246 -9.673 8.904 1.00 92.25 86 GLU A CA 1
ATOM 693 C C . GLU A 1 86 ? 6.710 -8.717 7.823 1.00 92.25 86 GLU A C 1
ATOM 695 O O . GLU A 1 86 ? 7.357 -8.523 6.792 1.00 92.25 86 GLU A O 1
ATOM 700 N N . LEU A 1 87 ? 5.568 -8.062 8.064 1.00 91.81 87 LEU A N 1
ATOM 701 C CA . LEU A 1 87 ? 5.022 -7.052 7.152 1.00 91.81 87 LEU A CA 1
ATOM 702 C C . LEU A 1 87 ? 5.903 -5.791 7.080 1.00 91.81 87 LEU A C 1
ATOM 704 O O . LEU A 1 87 ? 6.116 -5.252 5.990 1.00 91.81 87 LEU A O 1
ATOM 708 N N . GLN A 1 88 ? 6.453 -5.344 8.215 1.00 92.00 88 GLN A N 1
ATOM 709 C CA . GLN A 1 88 ? 7.323 -4.163 8.295 1.00 92.00 88 GLN A CA 1
ATOM 710 C C . GLN A 1 88 ? 8.571 -4.296 7.432 1.00 92.00 88 GLN A C 1
ATOM 712 O O . GLN A 1 88 ? 8.892 -3.359 6.708 1.00 92.00 88 GLN A O 1
ATOM 717 N N . MET A 1 89 ? 9.207 -5.473 7.416 1.00 88.06 89 MET A N 1
ATOM 718 C CA . MET A 1 89 ? 10.409 -5.717 6.608 1.00 88.06 89 MET A CA 1
ATOM 719 C C . MET A 1 89 ? 10.228 -5.340 5.132 1.00 88.06 89 MET A C 1
ATOM 721 O O . MET A 1 89 ? 11.172 -4.904 4.481 1.00 88.06 89 MET A O 1
ATOM 725 N N . PHE A 1 90 ? 9.024 -5.517 4.582 1.00 84.25 90 PHE A N 1
ATOM 726 C CA . PHE A 1 90 ? 8.743 -5.128 3.203 1.00 84.25 90 PHE A CA 1
ATOM 727 C C . PHE A 1 90 ? 8.501 -3.621 3.053 1.00 84.25 90 PHE A C 1
ATOM 729 O O . PHE A 1 90 ? 8.929 -3.020 2.069 1.00 84.25 90 PHE A O 1
ATOM 736 N N . VAL A 1 91 ? 7.785 -3.015 4.002 1.00 89.25 91 VAL A N 1
ATOM 737 C CA . VAL A 1 91 ? 7.385 -1.601 3.935 1.00 89.25 91 VAL A CA 1
ATOM 738 C C . VAL A 1 91 ? 8.547 -0.657 4.258 1.00 89.25 91 VAL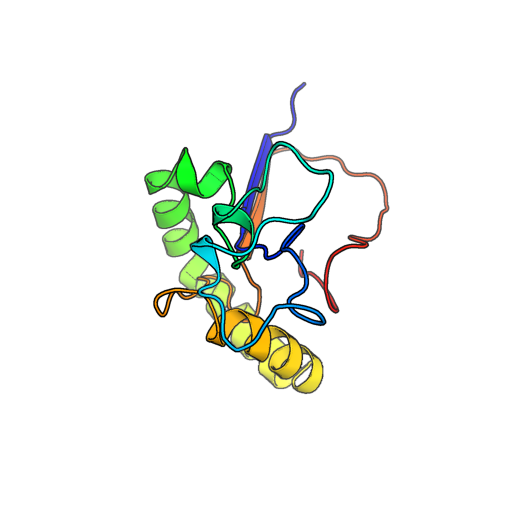 A C 1
ATOM 740 O O . VAL A 1 91 ? 8.616 0.429 3.689 1.00 89.25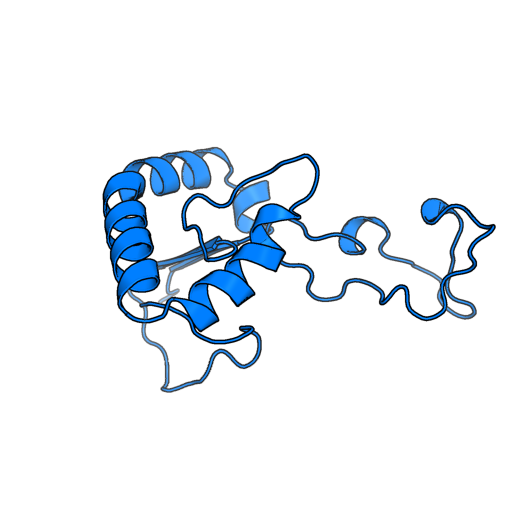 91 VAL A O 1
ATOM 743 N N . GLU A 1 92 ? 9.475 -1.068 5.119 1.00 89.38 92 GLU A N 1
ATOM 744 C CA . GLU A 1 92 ? 10.677 -0.298 5.471 1.00 89.38 92 GLU A CA 1
ATOM 745 C C . GLU A 1 92 ? 11.692 -0.222 4.318 1.00 89.38 92 GLU A C 1
ATOM 747 O O . GLU A 1 92 ? 12.463 0.731 4.230 1.00 89.38 92 GLU A O 1
ATOM 752 N N . GLU A 1 93 ? 11.641 -1.176 3.387 1.00 86.19 93 GLU A N 1
ATOM 753 C CA . GLU A 1 93 ? 12.522 -1.265 2.213 1.00 86.19 93 GLU A CA 1
ATOM 754 C C . GLU A 1 93 ? 11.864 -0.709 0.933 1.00 86.19 93 GLU A C 1
ATOM 756 O O . GLU A 1 93 ? 12.272 -1.020 -0.195 1.00 86.19 93 GLU A O 1
ATOM 761 N N . LEU A 1 94 ? 10.814 0.111 1.070 1.00 86.88 94 LEU A N 1
ATOM 762 C CA . 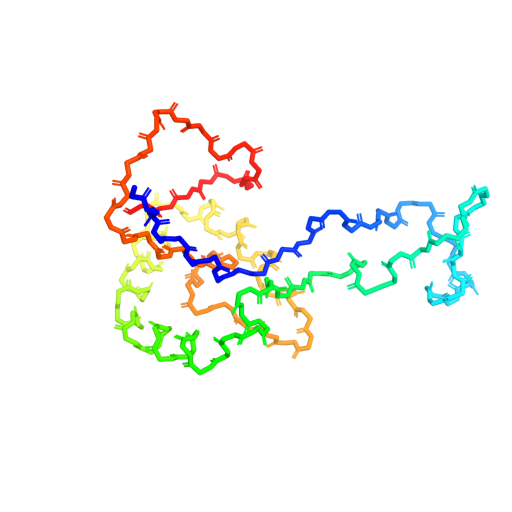LEU A 1 94 ? 10.188 0.749 -0.085 1.00 86.88 94 LEU A CA 1
ATOM 763 C C . LEU A 1 94 ? 11.159 1.729 -0.775 1.00 86.88 94 LEU A C 1
ATOM 765 O O . LEU A 1 94 ? 11.949 2.419 -0.121 1.00 86.88 94 LEU A O 1
ATOM 769 N N . PRO A 1 95 ? 11.113 1.836 -2.119 1.00 84.38 95 PRO A N 1
ATOM 770 C CA . PRO A 1 95 ? 12.068 2.652 -2.857 1.00 84.38 95 PRO A CA 1
ATOM 771 C C . PRO A 1 95 ? 12.086 4.114 -2.417 1.00 84.38 95 PRO A C 1
ATOM 773 O O . PRO A 1 95 ? 11.049 4.705 -2.123 1.00 84.38 95 PRO A O 1
ATOM 776 N N . LEU A 1 96 ? 13.279 4.714 -2.461 1.00 83.44 96 LEU A N 1
ATOM 777 C CA . LEU A 1 96 ? 13.511 6.133 -2.163 1.00 83.44 96 LEU A CA 1
ATOM 778 C C . LEU A 1 96 ? 13.119 6.550 -0.733 1.00 83.44 96 LEU A C 1
ATOM 780 O O . LEU A 1 96 ? 12.876 7.730 -0.493 1.00 83.44 96 LEU A O 1
ATOM 784 N N . GLY A 1 97 ? 13.074 5.602 0.210 1.00 79.75 97 GLY A N 1
ATOM 785 C CA . GLY A 1 97 ? 12.672 5.873 1.593 1.00 79.75 97 GLY A CA 1
ATOM 786 C C . GLY A 1 97 ? 11.190 6.226 1.722 1.00 79.75 97 GLY A C 1
ATOM 787 O O . GLY A 1 97 ? 10.806 6.928 2.656 1.00 79.75 97 GLY A O 1
ATOM 788 N N . ALA A 1 98 ? 10.367 5.798 0.760 1.00 85.19 98 ALA A N 1
ATOM 789 C CA . ALA A 1 98 ? 8.928 5.970 0.836 1.00 85.19 98 ALA A CA 1
ATOM 790 C C . ALA A 1 98 ? 8.357 5.202 2.033 1.00 85.19 98 ALA A C 1
ATOM 792 O O . ALA A 1 98 ? 8.845 4.138 2.401 1.00 85.19 98 ALA A O 1
ATOM 793 N N . THR A 1 99 ? 7.282 5.723 2.612 1.00 83.62 99 THR A N 1
ATOM 794 C CA . THR A 1 99 ? 6.554 5.062 3.694 1.00 83.62 99 THR A CA 1
ATOM 795 C C . THR A 1 99 ? 5.100 4.863 3.294 1.00 83.62 99 THR A C 1
ATOM 797 O O . THR A 1 99 ? 4.537 5.612 2.489 1.00 83.62 99 THR A O 1
ATOM 800 N N . SER A 1 100 ? 4.488 3.813 3.837 1.00 92.25 100 SER A N 1
ATOM 801 C CA . SER A 1 100 ? 3.050 3.596 3.708 1.00 92.25 100 SER A CA 1
ATOM 802 C C . SER A 1 100 ? 2.320 4.265 4.877 1.00 92.25 100 SER A C 1
ATOM 804 O O . SER A 1 100 ? 2.701 4.024 6.025 1.00 92.25 100 SER A O 1
ATOM 806 N N . PRO A 1 101 ? 1.259 5.058 4.636 1.00 94.25 101 PRO A N 1
ATOM 807 C CA . PRO A 1 101 ? 0.489 5.697 5.705 1.00 94.25 101 PRO A CA 1
ATOM 808 C C . PRO A 1 101 ? -0.227 4.675 6.598 1.00 94.25 101 PRO A C 1
ATOM 810 O O . PRO A 1 101 ? -0.503 4.954 7.758 1.00 94.25 101 PRO A O 1
ATOM 813 N N . SER A 1 102 ? -0.487 3.474 6.078 1.00 94.94 102 SER A N 1
ATOM 814 C CA . SER A 1 102 ? -1.156 2.377 6.780 1.00 94.94 102 SER A CA 1
ATOM 815 C C . SER A 1 102 ? -0.175 1.344 7.344 1.00 94.94 102 SER A C 1
ATOM 817 O O . SER A 1 102 ? -0.496 0.157 7.416 1.00 94.94 102 SER A O 1
ATOM 819 N N . HIS A 1 103 ? 1.044 1.762 7.694 1.00 93.31 103 HIS A N 1
ATOM 820 C CA . HIS A 1 103 ? 2.069 0.895 8.278 1.00 93.31 103 HIS A CA 1
ATOM 821 C C . HIS A 1 103 ? 1.503 0.038 9.437 1.00 93.31 103 HIS A C 1
ATOM 823 O O . HIS A 1 103 ? 0.851 0.587 10.327 1.00 93.31 103 HIS A O 1
ATOM 829 N N . PRO A 1 104 ? 1.745 -1.288 9.484 1.00 93.88 104 PRO A N 1
ATOM 830 C CA . PRO A 1 104 ? 2.747 -2.057 8.737 1.00 93.88 104 PRO A CA 1
ATOM 831 C C . PRO A 1 104 ? 2.297 -2.550 7.353 1.00 93.88 104 PRO A C 1
ATOM 833 O O . PRO A 1 104 ? 3.027 -3.292 6.707 1.00 93.88 104 PRO A O 1
ATOM 836 N N . PHE A 1 105 ? 1.111 -2.179 6.870 1.00 94.44 105 PHE A N 1
ATOM 837 C CA . PHE A 1 105 ? 0.658 -2.591 5.542 1.00 94.44 105 PHE A CA 1
ATOM 838 C C . PHE A 1 105 ? 1.271 -1.726 4.442 1.00 94.44 105 PHE A C 1
ATOM 840 O O . PHE A 1 105 ? 1.451 -0.522 4.612 1.00 94.44 105 PHE A O 1
ATOM 847 N N . ALA A 1 106 ? 1.497 -2.311 3.264 1.00 93.06 106 ALA A N 1
ATOM 848 C CA . ALA A 1 106 ? 2.009 -1.604 2.085 1.00 93.06 106 ALA A CA 1
ATOM 849 C C . ALA A 1 106 ? 0.988 -0.646 1.431 1.00 93.06 106 ALA A C 1
ATOM 851 O O . ALA A 1 106 ? 1.303 0.018 0.442 1.00 93.06 106 ALA A O 1
ATOM 852 N N . GLY A 1 107 ? -0.240 -0.587 1.950 1.00 94.38 107 GLY A N 1
ATOM 853 C CA . GLY A 1 107 ? -1.277 0.332 1.504 1.00 94.38 107 GLY A CA 1
ATOM 854 C C . GLY A 1 107 ? -2.651 0.011 2.078 1.00 94.38 107 GLY A C 1
ATOM 855 O O . GLY A 1 107 ? -2.790 -0.870 2.926 1.00 94.38 107 GLY A O 1
ATOM 856 N N . PHE A 1 108 ? -3.665 0.702 1.567 1.00 95.56 108 PHE A N 1
ATOM 857 C CA . PHE A 1 108 ? -5.060 0.568 1.973 1.00 95.56 108 PHE A CA 1
ATOM 858 C C . PHE A 1 108 ? -5.997 0.602 0.758 1.00 95.56 108 PHE A C 1
ATOM 860 O O . PHE A 1 108 ? -5.628 1.052 -0.329 1.00 95.56 108 PHE A O 1
ATOM 867 N N . VAL A 1 109 ? -7.222 0.103 0.930 1.00 94.62 109 VAL A N 1
ATOM 868 C CA . VAL A 1 109 ? -8.248 0.083 -0.123 1.00 94.62 109 VAL A CA 1
ATOM 869 C C . VAL A 1 109 ? -9.519 0.730 0.406 1.00 94.62 109 VAL A C 1
ATOM 871 O O . VAL A 1 109 ? -9.995 0.370 1.479 1.00 94.62 109 VAL A O 1
ATOM 874 N N . VAL A 1 110 ? -10.094 1.658 -0.359 1.00 94.50 110 VAL A N 1
ATOM 875 C CA . VAL A 1 110 ? -11.377 2.286 -0.018 1.00 94.50 110 VAL A CA 1
ATOM 876 C C . VAL A 1 110 ? -12.465 1.721 -0.914 1.00 94.50 110 VAL A C 1
ATOM 878 O O . VAL A 1 110 ? -12.465 1.931 -2.126 1.00 94.50 110 VAL A O 1
ATOM 881 N N . ASN A 1 111 ? -13.410 1.015 -0.301 1.00 92.88 111 ASN A N 1
ATOM 882 C CA . ASN A 1 111 ? -14.544 0.402 -0.975 1.00 92.88 111 ASN A CA 1
ATOM 883 C C . ASN A 1 111 ? -15.828 1.170 -0.641 1.00 92.88 111 ASN A C 1
ATOM 885 O O . ASN A 1 111 ? -16.272 1.162 0.504 1.00 92.88 111 ASN A O 1
ATOM 889 N N . ILE A 1 112 ? -16.447 1.812 -1.634 1.00 91.31 112 ILE A N 1
ATOM 890 C CA . ILE A 1 112 ? -17.703 2.554 -1.459 1.00 91.31 112 ILE A CA 1
ATOM 891 C C . ILE A 1 112 ? -18.850 1.779 -2.101 1.00 91.31 112 ILE A C 1
ATOM 893 O O . ILE A 1 112 ? -18.808 1.412 -3.281 1.00 91.31 112 ILE A O 1
ATOM 897 N N . SER A 1 113 ? -19.893 1.560 -1.298 1.00 91.56 113 SER A N 1
ATOM 898 C CA . SER A 1 113 ? -21.084 0.787 -1.655 1.00 91.56 113 SER A CA 1
ATOM 899 C C . SER A 1 113 ? -20.778 -0.656 -2.064 1.00 91.56 113 SER A C 1
ATOM 901 O O . SER A 1 113 ? -21.526 -1.217 -2.849 1.00 91.56 113 SER A O 1
ATOM 903 N N . SER A 1 114 ? -19.690 -1.263 -1.588 1.00 87.19 114 SER A N 1
ATOM 904 C CA . SER A 1 114 ? -19.244 -2.574 -2.066 1.00 87.19 114 SER A CA 1
ATOM 905 C C . SER A 1 114 ? -20.153 -3.735 -1.650 1.00 87.19 114 SER A C 1
ATOM 907 O O . SER A 1 114 ? -20.797 -3.732 -0.604 1.00 87.19 114 SER A O 1
ATOM 909 N N . CYS A 1 115 ? -20.158 -4.772 -2.486 1.00 87.56 115 CYS A N 1
ATOM 910 C CA . CYS A 1 115 ? -20.660 -6.098 -2.155 1.00 87.56 115 CYS A CA 1
ATOM 911 C C . CYS A 1 115 ? -19.661 -7.114 -2.715 1.00 87.56 115 CYS A C 1
ATOM 913 O O . CYS A 1 115 ? -19.488 -7.210 -3.933 1.00 87.56 115 CYS A O 1
ATOM 915 N N . THR A 1 116 ? -18.952 -7.817 -1.835 1.00 83.38 116 THR A N 1
ATOM 916 C CA . THR A 1 116 ? -17.954 -8.821 -2.209 1.00 83.38 116 THR A CA 1
ATOM 917 C C . THR A 1 116 ? -18.431 -10.207 -1.796 1.00 83.38 116 THR A C 1
ATOM 919 O O . THR A 1 116 ? -19.081 -10.388 -0.768 1.00 83.38 116 THR A O 1
ATOM 922 N N . TRP A 1 117 ? -18.119 -11.207 -2.618 1.00 87.44 117 TRP A N 1
ATOM 923 C CA . TRP A 1 117 ? -18.283 -12.602 -2.219 1.00 87.44 117 TRP A CA 1
ATOM 924 C C . TRP A 1 117 ? -17.243 -12.960 -1.161 1.00 87.44 117 TRP A C 1
ATOM 926 O O . TRP A 1 117 ? -16.171 -12.355 -1.122 1.00 87.44 117 TRP A O 1
ATOM 936 N N . ALA A 1 118 ? -17.526 -13.972 -0.342 1.00 86.88 118 ALA A N 1
ATOM 937 C CA . ALA A 1 118 ? -16.520 -14.526 0.555 1.00 86.88 118 ALA A CA 1
ATOM 938 C C . ALA A 1 118 ? -15.316 -15.010 -0.270 1.00 86.88 118 ALA A C 1
ATOM 940 O O . ALA A 1 118 ? -15.445 -15.892 -1.120 1.00 86.88 118 ALA A O 1
ATOM 941 N N . HIS A 1 119 ? -14.155 -14.404 -0.039 1.00 88.56 119 HIS A N 1
ATOM 942 C CA . HIS A 1 119 ? -12.906 -14.752 -0.704 1.00 88.56 119 HIS A CA 1
ATOM 943 C C . HIS A 1 119 ? -11.730 -14.557 0.249 1.00 88.56 119 HIS A C 1
ATOM 945 O O . HIS A 1 119 ? -11.860 -13.952 1.311 1.00 88.56 119 HIS A O 1
ATOM 951 N N . ARG A 1 120 ? -10.583 -15.107 -0.144 1.00 86.69 120 ARG A N 1
ATOM 952 C CA . ARG A 1 120 ? -9.290 -14.810 0.462 1.00 86.69 120 ARG A CA 1
ATOM 953 C C . ARG A 1 120 ? -8.510 -13.938 -0.506 1.00 86.69 120 ARG A C 1
ATOM 955 O O . ARG A 1 120 ? -8.434 -14.274 -1.692 1.00 86.69 120 ARG A O 1
ATOM 962 N N . ASP A 1 121 ? -7.863 -12.905 0.010 1.00 87.50 121 ASP A N 1
ATOM 963 C CA . ASP A 1 121 ? -6.851 -12.165 -0.729 1.00 87.50 121 ASP A CA 1
ATOM 964 C C . ASP A 1 121 ? -5.596 -13.028 -0.861 1.00 87.50 121 ASP A C 1
ATOM 966 O O . ASP A 1 121 ? -4.636 -12.942 -0.105 1.00 87.50 121 ASP A O 1
ATOM 970 N N . ALA A 1 122 ? -5.611 -13.927 -1.849 1.00 84.88 122 ALA A N 1
ATOM 971 C CA . ALA A 1 122 ? -4.583 -14.948 -2.072 1.00 84.88 122 ALA A CA 1
ATOM 972 C C . ALA A 1 122 ? -3.183 -14.391 -2.392 1.00 84.88 122 ALA A C 1
ATOM 974 O O . ALA A 1 122 ? -2.282 -15.143 -2.757 1.00 84.88 122 ALA A O 1
ATOM 975 N N . LYS A 1 123 ? -3.028 -13.070 -2.367 1.00 84.12 123 LYS A N 1
ATOM 976 C CA . LYS A 1 123 ? -1.825 -12.361 -2.776 1.00 84.12 123 LYS A CA 1
ATOM 977 C C . LYS A 1 123 ? -1.291 -11.433 -1.686 1.00 84.12 123 LYS A C 1
ATOM 979 O O . LYS A 1 123 ? -0.358 -10.686 -1.981 1.00 84.12 123 LYS A O 1
ATOM 984 N N . ASP A 1 124 ? -1.888 -11.475 -0.502 1.00 87.38 124 ASP A N 1
ATOM 985 C CA . ASP A 1 124 ? -1.336 -10.857 0.694 1.00 87.38 124 ASP A CA 1
ATOM 986 C C . ASP A 1 124 ? -0.320 -11.811 1.320 1.00 87.38 124 ASP A C 1
ATOM 988 O O . ASP A 1 124 ? -0.403 -13.027 1.133 1.00 87.38 124 ASP A O 1
ATOM 992 N N . LEU A 1 125 ? 0.681 -11.247 1.997 1.00 84.69 125 LEU A N 1
ATOM 993 C CA . LEU A 1 125 ? 1.769 -12.031 2.578 1.00 84.69 125 LEU A CA 1
ATOM 994 C C . LEU A 1 125 ? 1.281 -12.857 3.775 1.00 84.69 125 LEU A C 1
ATOM 996 O O . LEU A 1 125 ? 1.560 -14.046 3.828 1.00 84.69 125 LEU A O 1
ATOM 1000 N N . GLU A 1 126 ? 0.504 -12.240 4.669 1.00 85.44 126 GLU A N 1
ATOM 1001 C CA . GLU A 1 126 ? 0.010 -12.868 5.901 1.00 85.44 126 GLU A CA 1
ATOM 1002 C C . GLU A 1 126 ? -1.491 -12.619 6.088 1.00 85.44 126 GLU A C 1
ATOM 1004 O O . GLU A 1 126 ? -2.319 -13.517 5.920 1.00 85.44 126 GLU A O 1
ATOM 1009 N N . PHE A 1 127 ? -1.855 -11.373 6.397 1.00 89.00 127 PHE A N 1
ATOM 1010 C CA . PHE A 1 127 ? -3.228 -10.972 6.670 1.00 89.00 127 PHE A CA 1
ATOM 1011 C C . PHE A 1 127 ? -3.525 -9.583 6.100 1.00 89.00 127 PHE A C 1
ATOM 1013 O O . PHE A 1 127 ? -2.622 -8.768 5.901 1.00 89.00 127 PHE A O 1
ATOM 1020 N N . CYS A 1 128 ? -4.809 -9.315 5.881 1.00 88.44 128 CYS A N 1
ATOM 1021 C CA . CYS A 1 128 ? -5.345 -7.977 5.678 1.00 88.44 128 CYS A CA 1
ATOM 1022 C C . CYS A 1 128 ? -6.258 -7.609 6.854 1.00 88.44 128 CYS A C 1
ATOM 1024 O O . CYS A 1 128 ? -6.736 -8.480 7.587 1.00 88.44 128 CYS A O 1
ATOM 1026 N N . LEU A 1 129 ? -6.482 -6.311 7.046 1.00 89.44 129 LEU A N 1
ATOM 1027 C CA . LEU A 1 129 ? -7.446 -5.786 8.008 1.00 89.44 129 LEU A CA 1
ATOM 1028 C C . LEU A 1 129 ? -8.566 -5.082 7.239 1.00 89.44 129 LEU A C 1
ATOM 1030 O O . LEU A 1 129 ? -8.284 -4.331 6.303 1.00 89.44 129 LEU A O 1
ATOM 1034 N N . ILE A 1 130 ? -9.811 -5.348 7.636 1.00 84.12 130 ILE A N 1
ATOM 1035 C CA . ILE A 1 130 ? -11.025 -4.725 7.091 1.00 84.12 130 ILE A CA 1
ATOM 1036 C C . ILE A 1 130 ? -11.587 -3.757 8.126 1.00 84.12 130 ILE A C 1
ATOM 1038 O O . ILE A 1 130 ? -11.687 -4.170 9.305 1.00 84.12 130 ILE A O 1
#

Secondary structure (DSSP, 8-state):
---EEEEEEEE-TTPPP-TT--SSS-GGG---TT-S---GGGGS-EE-HHHHH-HHHHHHHHHHHHHHHHHHHHHHHHH-HHHHHHHHHHHTT-GGG---TTTTSSEEEEEES----S---TTSSS----

pLDDT: mean 87.42, std 8.94, range [59.22, 97.81]

Organism: NCBI:txid1745969